Protein AF-A0A6I2Z2W2-F1 (afdb_monomer_lite)

Structure (mmCIF, N/CA/C/O backbone):
data_AF-A0A6I2Z2W2-F1
#
_entry.id   AF-A0A6I2Z2W2-F1
#
loop_
_atom_site.group_PDB
_atom_site.id
_atom_site.type_symbol
_atom_site.label_atom_id
_atom_site.label_alt_id
_atom_site.label_comp_id
_atom_site.label_asym_id
_atom_site.label_entity_id
_atom_site.label_seq_id
_atom_site.pdbx_PDB_ins_code
_atom_site.Cartn_x
_atom_site.Cartn_y
_atom_site.Cartn_z
_atom_site.occupancy
_atom_site.B_iso_or_equiv
_atom_site.auth_seq_id
_atom_site.auth_comp_id
_atom_site.auth_asym_id
_atom_site.auth_atom_id
_atom_site.pdbx_PDB_model_num
ATOM 1 N N . MET A 1 1 ? 29.909 9.570 -15.272 1.00 42.34 1 MET A N 1
ATOM 2 C CA . MET A 1 1 ? 29.167 8.296 -15.240 1.00 42.34 1 MET A CA 1
ATOM 3 C C . MET A 1 1 ? 27.749 8.706 -14.933 1.00 42.34 1 MET A C 1
ATOM 5 O O . MET A 1 1 ? 27.452 9.001 -13.784 1.00 42.34 1 MET A O 1
ATOM 9 N N . ASP A 1 2 ? 26.959 8.924 -15.979 1.00 43.78 2 ASP A N 1
ATOM 10 C CA . ASP A 1 2 ? 25.595 9.413 -15.819 1.00 43.78 2 ASP A CA 1
ATOM 11 C C . ASP A 1 2 ? 24.802 8.329 -15.099 1.00 43.78 2 ASP A C 1
ATOM 13 O O . ASP A 1 2 ? 24.739 7.184 -15.553 1.00 43.78 2 ASP A O 1
ATOM 17 N N . SER A 1 3 ? 24.278 8.663 -13.922 1.00 46.97 3 SER A N 1
ATOM 18 C CA . SER A 1 3 ? 23.341 7.811 -13.209 1.00 46.97 3 SER A CA 1
ATOM 19 C C . SER A 1 3 ? 22.139 7.618 -14.123 1.00 46.97 3 SER A C 1
ATOM 21 O O . SER A 1 3 ? 21.375 8.560 -14.336 1.00 46.97 3 SER A O 1
ATOM 23 N N . ILE A 1 4 ? 21.997 6.428 -14.704 1.00 54.09 4 ILE A N 1
ATOM 24 C CA . ILE A 1 4 ? 20.779 6.042 -15.412 1.00 54.09 4 ILE A CA 1
ATOM 25 C C . ILE A 1 4 ? 19.657 6.178 -14.383 1.00 54.09 4 ILE A C 1
ATOM 27 O O . ILE A 1 4 ? 19.582 5.386 -13.446 1.00 54.09 4 ILE A O 1
ATOM 31 N N . SER A 1 5 ? 18.834 7.222 -14.502 1.00 58.84 5 SER A N 1
ATOM 32 C CA . SER A 1 5 ? 17.664 7.379 -13.650 1.00 58.84 5 SER A CA 1
ATOM 33 C C . SER A 1 5 ? 16.696 6.273 -14.043 1.00 58.84 5 SER A C 1
ATOM 35 O O . SER A 1 5 ? 16.064 6.350 -15.099 1.00 58.84 5 SER A O 1
ATOM 37 N N . TYR A 1 6 ? 16.637 5.212 -13.244 1.00 65.00 6 TYR A N 1
ATOM 38 C CA . TYR A 1 6 ? 15.647 4.163 -13.427 1.00 65.00 6 TYR A CA 1
ATOM 39 C C . TYR A 1 6 ? 14.267 4.807 -13.273 1.00 65.00 6 TYR A C 1
ATOM 41 O O . TYR A 1 6 ? 13.907 5.278 -12.195 1.00 65.00 6 TYR A O 1
ATOM 49 N N . SER A 1 7 ? 13.527 4.922 -14.373 1.00 79.19 7 SER A N 1
ATOM 50 C CA . SER A 1 7 ? 12.143 5.368 -14.322 1.00 79.19 7 SER A CA 1
ATOM 51 C C . SER A 1 7 ? 11.269 4.175 -13.963 1.00 79.19 7 SER A C 1
ATOM 53 O O . SER A 1 7 ? 11.401 3.105 -14.553 1.00 79.19 7 SER A O 1
ATOM 55 N N . VAL A 1 8 ? 10.371 4.365 -12.995 1.00 83.75 8 VAL A N 1
ATOM 56 C CA . VAL A 1 8 ? 9.358 3.361 -12.650 1.00 83.75 8 VAL A CA 1
ATOM 57 C C . VAL A 1 8 ? 8.537 3.050 -13.900 1.00 83.75 8 VAL A C 1
ATOM 59 O O . VAL A 1 8 ? 7.934 3.951 -14.493 1.00 83.75 8 VAL A O 1
ATOM 62 N N . THR A 1 9 ? 8.528 1.787 -14.320 1.00 89.56 9 THR A N 1
ATOM 63 C CA . THR A 1 9 ? 7.809 1.350 -15.518 1.00 89.56 9 THR A CA 1
ATOM 64 C C . THR A 1 9 ? 6.423 0.802 -15.176 1.00 89.56 9 THR A C 1
ATOM 66 O O . THR A 1 9 ? 6.106 0.487 -14.028 1.00 89.56 9 THR A O 1
ATOM 69 N N . ALA A 1 10 ? 5.576 0.640 -16.196 1.00 89.88 10 ALA A N 1
ATOM 70 C CA . ALA A 1 10 ? 4.284 -0.027 -16.035 1.00 89.88 10 ALA A CA 1
ATOM 71 C C . ALA A 1 10 ? 4.424 -1.500 -15.597 1.00 89.88 10 ALA A C 1
ATOM 73 O O . ALA A 1 10 ? 3.536 -2.018 -14.921 1.00 89.88 10 ALA A O 1
ATOM 74 N N . GLU A 1 11 ? 5.528 -2.159 -15.961 1.00 91.44 11 GLU A N 1
ATOM 75 C CA . GLU A 1 11 ? 5.830 -3.532 -15.553 1.00 91.44 11 GLU A CA 1
ATOM 76 C C . GLU A 1 11 ? 6.152 -3.603 -14.057 1.00 91.44 11 GLU A C 1
ATOM 78 O O . GLU A 1 11 ? 5.557 -4.415 -13.350 1.00 91.44 11 GLU A O 1
ATOM 83 N N . ASP A 1 12 ? 7.000 -2.697 -13.556 1.00 90.12 12 ASP A N 1
ATOM 84 C CA . ASP A 1 12 ? 7.343 -2.637 -12.127 1.00 90.12 12 ASP A CA 1
ATOM 85 C C . ASP A 1 12 ? 6.091 -2.372 -11.272 1.00 90.12 12 ASP A C 1
ATOM 87 O O . ASP A 1 12 ? 5.868 -3.005 -10.242 1.00 90.12 12 ASP A O 1
ATOM 91 N N . ILE A 1 13 ? 5.215 -1.488 -11.753 1.00 90.25 13 ILE A N 1
ATOM 92 C CA . ILE A 1 13 ? 3.909 -1.185 -11.157 1.00 90.25 13 ILE A CA 1
ATOM 93 C C . ILE A 1 13 ? 2.990 -2.410 -11.113 1.00 90.25 13 ILE A C 1
ATOM 95 O O . ILE A 1 13 ? 2.300 -2.634 -10.113 1.00 90.25 13 ILE A O 1
ATOM 99 N N . LEU A 1 14 ? 2.898 -3.159 -12.216 1.00 92.19 14 LEU A N 1
ATOM 100 C CA . LEU A 1 14 ? 2.046 -4.344 -12.301 1.00 92.19 14 LEU A CA 1
ATOM 101 C C . LEU A 1 14 ? 2.549 -5.413 -11.335 1.00 92.19 14 LEU A C 1
ATOM 103 O O . LEU A 1 14 ? 1.755 -5.977 -10.584 1.00 92.19 14 LEU A O 1
ATOM 107 N N . TYR A 1 15 ? 3.862 -5.628 -11.322 1.00 93.19 15 TYR A N 1
ATOM 108 C CA . TYR A 1 15 ? 4.516 -6.559 -10.421 1.00 93.19 15 TYR A CA 1
ATOM 109 C C . TYR A 1 15 ? 4.252 -6.196 -8.954 1.00 93.19 15 TYR A C 1
ATOM 111 O O . TYR A 1 15 ? 3.70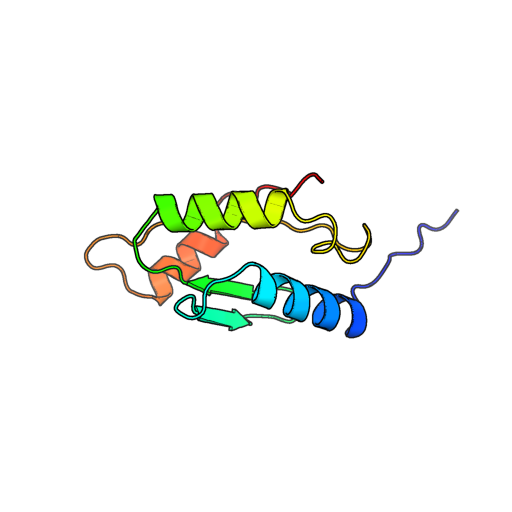9 -7.014 -8.212 1.00 93.19 15 TYR A O 1
ATOM 119 N N . PHE A 1 16 ? 4.494 -4.938 -8.566 1.00 93.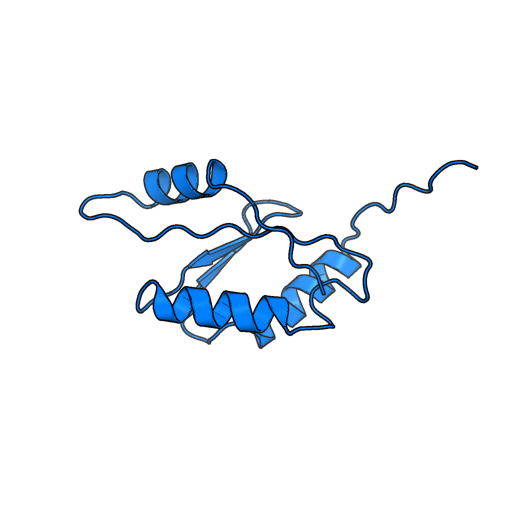31 16 PHE A N 1
ATOM 120 C CA . PHE A 1 16 ? 4.154 -4.426 -7.235 1.00 93.31 16 PHE A CA 1
ATOM 121 C C . PHE A 1 16 ? 2.676 -4.653 -6.889 1.00 93.31 16 PHE A C 1
ATOM 123 O O . PHE A 1 16 ? 2.356 -5.108 -5.795 1.00 93.31 16 PHE A O 1
ATOM 130 N N . SER A 1 17 ? 1.763 -4.376 -7.825 1.00 93.44 17 SER A N 1
ATOM 131 C CA . SER A 1 17 ? 0.319 -4.526 -7.599 1.00 93.44 17 SER A CA 1
ATOM 132 C C . SER A 1 17 ? -0.084 -5.986 -7.364 1.00 93.44 17 SER A C 1
ATOM 134 O O . SER A 1 17 ? -0.953 -6.264 -6.535 1.00 93.44 17 SER A O 1
ATOM 136 N N . CYS A 1 18 ? 0.540 -6.926 -8.080 1.00 94.31 18 CYS A N 1
ATOM 137 C CA . CYS A 1 18 ? 0.338 -8.358 -7.881 1.00 94.31 18 CYS A CA 1
ATOM 138 C C . CYS A 1 18 ? 0.849 -8.811 -6.509 1.00 94.31 18 CYS A C 1
ATOM 140 O O . CYS A 1 18 ? 0.108 -9.472 -5.783 1.00 94.31 18 CYS A O 1
ATOM 142 N N . GLU A 1 19 ? 2.059 -8.404 -6.126 1.00 94.75 19 GLU A N 1
ATOM 143 C CA . GLU A 1 19 ? 2.640 -8.745 -4.824 1.00 94.75 19 GLU A CA 1
ATOM 144 C C . GLU A 1 19 ? 1.850 -8.127 -3.662 1.00 94.75 19 GLU A C 1
ATOM 146 O O . GLU A 1 19 ? 1.506 -8.819 -2.703 1.00 94.75 19 GLU A O 1
ATOM 151 N N . LEU A 1 20 ? 1.455 -6.853 -3.764 1.00 95.56 20 LEU A N 1
ATOM 152 C CA . LEU A 1 20 ? 0.627 -6.185 -2.757 1.00 95.56 20 LEU A CA 1
ATOM 153 C C . LEU A 1 20 ? -0.701 -6.924 -2.539 1.00 95.56 20 LEU A C 1
ATOM 155 O O . LEU A 1 20 ? -1.140 -7.097 -1.400 1.00 95.56 20 LEU A O 1
ATOM 159 N N . ARG A 1 21 ? -1.327 -7.413 -3.616 1.00 95.12 21 ARG A N 1
ATOM 160 C CA . ARG A 1 21 ? -2.556 -8.213 -3.534 1.00 95.12 21 ARG A CA 1
ATOM 161 C C . ARG A 1 21 ? -2.352 -9.535 -2.787 1.00 95.12 21 ARG A C 1
ATOM 163 O O . ARG A 1 21 ? -3.272 -9.981 -2.114 1.00 95.12 21 ARG A O 1
ATOM 170 N N . LEU A 1 22 ? -1.187 -10.172 -2.899 1.00 95.06 22 LEU A N 1
ATOM 171 C CA . LEU A 1 22 ? -0.888 -11.419 -2.179 1.00 95.06 22 LEU A CA 1
ATOM 172 C C . LEU A 1 22 ? -0.617 -11.188 -0.684 1.00 95.06 22 LEU A C 1
ATOM 174 O O . LEU A 1 22 ? -0.842 -12.082 0.130 1.00 95.06 22 LEU A O 1
ATOM 178 N N . LEU A 1 23 ? -0.140 -9.996 -0.317 1.00 94.94 23 LEU A N 1
ATOM 179 C CA . LEU A 1 23 ? 0.203 -9.632 1.064 1.00 94.94 23 LEU A CA 1
ATOM 180 C C . LEU A 1 23 ? -0.978 -9.031 1.848 1.00 94.94 23 LEU A C 1
ATOM 182 O O . LEU A 1 23 ? -0.932 -8.946 3.084 1.00 94.94 23 LEU A O 1
ATOM 186 N N . THR A 1 24 ? -2.031 -8.622 1.148 1.00 95.25 24 THR A N 1
ATOM 187 C CA . THR A 1 24 ? -3.275 -8.074 1.705 1.00 95.25 24 THR A CA 1
ATOM 188 C C . THR A 1 24 ? -4.338 -9.159 1.859 1.00 95.25 24 THR A C 1
ATOM 190 O O . THR A 1 24 ? -4.283 -10.219 1.235 1.00 95.25 24 THR A O 1
ATOM 193 N N . ARG A 1 25 ? -5.293 -8.931 2.761 1.00 94.25 25 ARG A N 1
ATOM 194 C CA . ARG A 1 25 ? -6.429 -9.829 2.978 1.00 94.25 25 ARG A CA 1
ATOM 195 C C . ARG A 1 25 ? -7.568 -9.497 2.021 1.00 94.25 25 ARG A C 1
ATOM 197 O O . ARG A 1 25 ? -7.580 -8.451 1.385 1.00 94.25 25 ARG A O 1
ATOM 204 N N . THR A 1 26 ? -8.547 -10.393 1.923 1.00 91.38 26 THR A N 1
ATOM 205 C CA . THR A 1 26 ? -9.678 -10.212 0.993 1.00 91.38 26 THR A CA 1
ATOM 206 C C . THR A 1 26 ? -10.585 -9.049 1.407 1.00 91.38 26 THR A C 1
ATOM 208 O O . THR A 1 26 ? -11.207 -8.423 0.554 1.00 91.38 26 THR A O 1
ATOM 211 N N . GLU A 1 27 ? -10.655 -8.757 2.704 1.00 92.31 27 GLU A N 1
ATOM 212 C CA . GLU A 1 27 ? -11.399 -7.639 3.281 1.00 92.31 27 GLU A CA 1
ATOM 213 C C . GLU A 1 27 ? -10.661 -6.292 3.219 1.00 92.31 27 GLU A C 1
ATOM 215 O O . GLU A 1 27 ? -11.296 -5.252 3.398 1.00 92.31 27 GLU A O 1
ATOM 220 N N . ASP A 1 28 ? -9.350 -6.297 2.953 1.00 94.44 28 ASP A N 1
ATOM 221 C CA . ASP A 1 28 ? -8.570 -5.068 2.809 1.00 94.44 28 ASP A CA 1
ATOM 222 C C . ASP A 1 28 ? -8.940 -4.383 1.485 1.00 94.44 28 ASP A C 1
ATOM 224 O O . ASP A 1 28 ? -9.008 -5.013 0.426 1.00 94.44 28 ASP A O 1
ATOM 228 N N . CYS A 1 29 ? -9.158 -3.068 1.517 1.00 94.44 29 CYS A N 1
ATOM 229 C CA . CYS A 1 29 ? -9.498 -2.308 0.315 1.00 94.44 29 CYS A CA 1
ATOM 230 C C . CYS A 1 29 ? -8.266 -1.582 -0.224 1.00 94.44 29 CYS A C 1
ATOM 232 O O . CYS A 1 29 ? -7.754 -0.656 0.405 1.00 94.44 29 CYS A O 1
ATOM 234 N N . ILE A 1 30 ? -7.804 -1.986 -1.409 1.00 95.56 30 ILE A N 1
ATOM 235 C CA . ILE A 1 30 ? -6.693 -1.337 -2.110 1.00 95.56 30 ILE A CA 1
ATOM 236 C C . ILE A 1 30 ? -7.256 -0.280 -3.064 1.00 95.56 30 ILE A C 1
ATOM 238 O O . ILE A 1 30 ? -7.983 -0.598 -4.006 1.00 95.56 30 ILE A O 1
ATOM 242 N N . GLY A 1 31 ? -6.887 0.978 -2.844 1.00 93.94 31 GLY A N 1
ATOM 243 C CA . GLY A 1 31 ? -7.211 2.105 -3.711 1.00 93.94 31 GLY A CA 1
ATOM 244 C C . GLY A 1 31 ? -5.959 2.646 -4.387 1.00 93.94 31 GLY A C 1
ATOM 245 O O . GLY A 1 31 ? -4.977 2.960 -3.724 1.00 93.94 31 GLY A O 1
ATOM 246 N N . ARG A 1 32 ? -5.981 2.795 -5.711 1.00 91.94 32 ARG A N 1
ATOM 247 C CA . ARG A 1 32 ? -4.885 3.439 -6.441 1.00 91.94 32 ARG A CA 1
ATOM 248 C C . ARG A 1 32 ? -5.176 4.929 -6.594 1.00 91.94 32 ARG A C 1
ATOM 250 O O . ARG A 1 32 ? -6.165 5.284 -7.229 1.00 91.94 32 ARG A O 1
ATOM 257 N N . LEU A 1 33 ? -4.342 5.773 -5.989 1.00 89.00 33 LEU A N 1
ATOM 258 C CA . LEU A 1 33 ? -4.537 7.229 -5.949 1.00 89.00 33 LEU A CA 1
ATOM 259 C C . LEU A 1 33 ? -3.754 7.942 -7.054 1.00 89.00 33 LEU A C 1
ATOM 261 O O . LEU A 1 33 ? -4.232 8.924 -7.616 1.00 89.00 33 LEU A O 1
ATOM 265 N N . GLY A 1 34 ? -2.595 7.394 -7.416 1.00 88.12 34 GLY A N 1
ATOM 266 C CA . GLY A 1 34 ? -1.729 7.911 -8.466 1.00 88.12 34 GLY A CA 1
ATOM 267 C C . GLY A 1 34 ? -0.998 6.793 -9.204 1.00 88.12 34 GLY A C 1
ATOM 268 O O . GLY A 1 34 ? -1.204 5.599 -8.967 1.00 88.12 34 GLY A O 1
ATOM 269 N N . ILE A 1 35 ? -0.114 7.176 -10.128 1.00 85.81 35 ILE A N 1
ATOM 270 C CA . ILE A 1 35 ? 0.687 6.200 -10.883 1.00 85.81 35 ILE A CA 1
ATOM 271 C C . ILE A 1 35 ? 1.591 5.409 -9.925 1.00 85.81 35 ILE A C 1
ATOM 273 O O . ILE A 1 35 ? 1.619 4.185 -10.018 1.00 85.81 35 ILE A O 1
ATOM 277 N N . ASN A 1 36 ? 2.227 6.080 -8.963 1.00 88.94 36 ASN A N 1
ATOM 278 C CA . ASN A 1 36 ? 3.162 5.471 -8.007 1.00 88.94 36 ASN A CA 1
ATOM 279 C C . ASN A 1 36 ? 2.628 5.475 -6.565 1.00 88.94 36 ASN A C 1
ATOM 281 O O . ASN A 1 36 ? 3.390 5.297 -5.622 1.00 88.94 36 ASN A O 1
ATOM 285 N N . GLU A 1 37 ? 1.327 5.713 -6.394 1.00 91.88 37 GLU A N 1
ATOM 286 C CA . GLU A 1 37 ? 0.711 5.926 -5.087 1.00 91.88 37 GLU A CA 1
ATOM 287 C C . GLU A 1 37 ? -0.532 5.055 -4.946 1.00 91.88 37 GLU A C 1
ATOM 289 O O . GLU A 1 37 ? -1.449 5.073 -5.779 1.00 91.88 37 GLU A O 1
ATOM 294 N N . CYS A 1 38 ? -0.581 4.305 -3.854 1.00 94.69 38 CYS A N 1
ATOM 295 C CA . CYS A 1 38 ? -1.740 3.526 -3.467 1.00 94.69 38 CYS A CA 1
ATOM 296 C C . CYS A 1 38 ? -1.999 3.664 -1.972 1.00 94.69 38 CYS A C 1
ATOM 298 O O . CYS A 1 38 ? -1.091 3.887 -1.176 1.00 94.69 38 CYS A O 1
ATOM 300 N N . VAL A 1 39 ? -3.253 3.463 -1.607 1.00 95.75 39 VAL A N 1
ATOM 301 C CA . VAL A 1 39 ? -3.740 3.383 -0.241 1.00 95.75 39 VAL A CA 1
ATOM 302 C C . VAL A 1 39 ? -4.277 1.984 -0.005 1.00 95.75 39 VAL A C 1
ATOM 304 O O . VAL A 1 39 ? -4.891 1.387 -0.891 1.00 95.75 39 VAL A O 1
ATOM 307 N N . VAL A 1 40 ? -4.082 1.480 1.208 1.00 96.12 40 VAL A N 1
ATOM 308 C CA . VAL A 1 40 ? -4.757 0.273 1.678 1.00 96.12 40 VAL A CA 1
ATOM 309 C C . VAL A 1 40 ? -5.570 0.642 2.911 1.00 96.12 40 VAL A C 1
ATOM 311 O O . VAL A 1 40 ? -5.020 1.099 3.911 1.00 96.12 40 VAL A O 1
ATOM 314 N N . LEU A 1 41 ? -6.888 0.484 2.827 1.00 95.50 41 LEU A N 1
ATOM 315 C CA . LEU A 1 41 ? -7.794 0.657 3.956 1.00 95.50 41 LEU A CA 1
ATOM 316 C C . LEU A 1 41 ? -7.926 -0.685 4.668 1.00 95.50 41 LEU A C 1
ATOM 318 O O . LEU A 1 41 ? -8.384 -1.664 4.077 1.00 95.50 41 LEU A O 1
ATOM 322 N N . ILE A 1 42 ? -7.521 -0.703 5.934 1.00 94.62 42 ILE A N 1
ATOM 323 C CA . ILE A 1 42 ? -7.505 -1.897 6.774 1.00 94.62 42 ILE A CA 1
ATOM 324 C C . ILE A 1 42 ? -8.653 -1.819 7.766 1.00 94.62 42 ILE A C 1
ATOM 326 O O . ILE A 1 42 ? -8.788 -0.835 8.499 1.00 94.62 42 ILE A O 1
ATOM 330 N N . ASN A 1 43 ? -9.473 -2.866 7.787 1.00 85.94 43 ASN A N 1
ATOM 331 C CA . ASN A 1 43 ? -10.471 -3.047 8.830 1.00 85.94 43 ASN A CA 1
ATOM 332 C C . ASN A 1 43 ? -9.810 -3.655 10.084 1.00 85.94 43 ASN A C 1
ATOM 334 O O . ASN A 1 43 ? -8.732 -4.238 10.013 1.00 85.94 43 ASN A O 1
ATOM 338 N N . ASP A 1 44 ? -10.445 -3.524 11.247 1.00 86.81 44 ASP A N 1
ATOM 339 C CA . ASP A 1 44 ? -9.968 -4.075 12.534 1.00 86.81 44 ASP A CA 1
ATOM 340 C C . ASP A 1 44 ? -8.809 -3.315 13.215 1.00 86.81 44 ASP A C 1
ATOM 342 O O . ASP A 1 44 ? -8.185 -3.817 14.154 1.00 86.81 44 ASP A O 1
ATOM 346 N N . GLY A 1 45 ? -8.554 -2.072 12.801 1.00 86.62 45 GLY A N 1
ATOM 347 C CA . GLY A 1 45 ? -7.722 -1.125 13.547 1.00 86.62 45 GLY A CA 1
ATOM 348 C C . GLY A 1 45 ? -6.207 -1.329 13.430 1.00 86.62 45 GLY A C 1
ATOM 349 O O . GLY A 1 45 ? -5.695 -1.995 12.530 1.00 86.62 45 GLY A O 1
ATOM 350 N N . GLU A 1 46 ? -5.476 -0.694 14.348 1.00 91.31 46 GLU A N 1
ATOM 351 C CA . GLU A 1 46 ? -4.026 -0.462 14.250 1.00 91.31 46 GLU A CA 1
ATOM 352 C C . GLU A 1 46 ? -3.194 -1.748 14.187 1.00 91.31 46 GLU A C 1
ATOM 354 O O . GLU A 1 46 ? -2.357 -1.895 13.302 1.00 91.31 46 GLU A O 1
ATOM 359 N N . LEU A 1 47 ? -3.489 -2.737 15.037 1.00 92.38 47 LEU A N 1
ATOM 360 C CA . LEU A 1 47 ? -2.749 -4.006 15.071 1.00 92.38 47 LEU A CA 1
ATOM 361 C C . LEU A 1 47 ? -2.823 -4.779 13.744 1.00 92.38 47 LEU A C 1
ATOM 363 O O . LEU A 1 47 ? -1.886 -5.492 13.377 1.00 92.38 47 LEU A O 1
ATOM 367 N N . SER A 1 48 ? -3.945 -4.692 13.024 1.00 92.12 48 SER A N 1
ATOM 368 C CA . SER A 1 48 ? -4.082 -5.325 11.707 1.00 92.12 48 SER A CA 1
ATOM 369 C C . SER A 1 48 ? -3.244 -4.603 10.656 1.00 92.12 48 SER A C 1
ATOM 371 O O . SER A 1 48 ? -2.597 -5.265 9.837 1.00 92.12 48 SER A O 1
ATOM 373 N N . ALA A 1 49 ? -3.193 -3.271 10.721 1.00 92.69 49 ALA A N 1
ATOM 374 C CA . ALA A 1 49 ? -2.370 -2.456 9.839 1.00 92.69 49 ALA A CA 1
ATOM 375 C C . ALA A 1 49 ? -0.867 -2.669 10.102 1.00 92.69 49 ALA A C 1
ATOM 377 O O . ALA A 1 49 ? -0.115 -2.914 9.160 1.00 92.69 49 ALA A O 1
ATOM 378 N N . GLU A 1 50 ? -0.434 -2.732 11.363 1.00 92.81 50 GLU A N 1
ATOM 379 C CA . GLU A 1 50 ? 0.947 -3.077 11.735 1.00 92.81 50 GLU A CA 1
ATOM 380 C C . GLU A 1 50 ? 1.358 -4.461 11.218 1.00 92.81 50 GLU A C 1
ATOM 382 O O . GLU A 1 50 ? 2.444 -4.638 10.662 1.00 92.81 50 GLU A O 1
ATOM 387 N N . LYS A 1 51 ? 0.468 -5.457 11.330 1.00 93.56 51 LYS A N 1
ATOM 388 C CA . LYS A 1 51 ? 0.709 -6.792 10.764 1.00 93.56 51 LYS A CA 1
ATOM 389 C C . LYS A 1 51 ? 0.862 -6.753 9.250 1.00 93.56 51 LYS A C 1
ATOM 391 O O . LYS A 1 51 ? 1.620 -7.559 8.718 1.00 93.56 51 LYS A O 1
ATOM 396 N N . LEU A 1 52 ? 0.117 -5.902 8.541 1.00 94.06 52 LEU A N 1
ATOM 397 C CA . LEU A 1 52 ? 0.324 -5.720 7.105 1.00 94.06 52 LEU A CA 1
ATOM 398 C C . LEU A 1 52 ? 1.694 -5.097 6.844 1.00 94.06 52 LEU A C 1
ATOM 400 O O . LEU A 1 52 ? 2.449 -5.668 6.067 1.00 94.06 52 LEU A O 1
ATOM 404 N N . ILE A 1 53 ? 2.053 -4.014 7.533 1.00 92.69 53 ILE A N 1
ATOM 405 C CA . ILE A 1 53 ? 3.366 -3.366 7.387 1.00 92.69 53 ILE A CA 1
ATOM 406 C C . ILE A 1 53 ? 4.499 -4.377 7.593 1.00 92.69 53 ILE A C 1
ATOM 408 O O . ILE A 1 53 ? 5.399 -4.457 6.764 1.00 92.69 53 ILE A O 1
ATOM 412 N N . SER A 1 54 ? 4.410 -5.226 8.619 1.00 92.38 54 SER A N 1
ATOM 413 C CA . SER A 1 54 ? 5.389 -6.291 8.862 1.00 92.38 54 SER A CA 1
ATOM 414 C C . SER A 1 54 ? 5.471 -7.313 7.713 1.00 92.38 54 SER A C 1
ATOM 416 O O . SER A 1 54 ? 6.562 -7.766 7.361 1.00 92.38 54 SER A O 1
ATOM 418 N N . ARG A 1 55 ? 4.347 -7.651 7.062 1.00 93.50 55 ARG A N 1
ATOM 419 C CA . ARG A 1 55 ? 4.348 -8.502 5.855 1.00 93.50 55 ARG A CA 1
ATOM 420 C C . ARG A 1 55 ? 4.979 -7.796 4.654 1.00 93.50 55 ARG A C 1
ATOM 422 O O . ARG A 1 55 ? 5.725 -8.425 3.914 1.00 93.50 55 ARG A O 1
ATOM 429 N N . LEU A 1 56 ? 4.716 -6.502 4.477 1.00 92.56 56 LEU A N 1
ATOM 430 C CA . LEU A 1 56 ? 5.314 -5.706 3.402 1.00 92.56 56 LEU A CA 1
ATOM 431 C C . LEU A 1 56 ? 6.839 -5.585 3.588 1.00 92.56 56 LEU A C 1
ATOM 433 O O . LEU A 1 56 ? 7.587 -5.799 2.640 1.00 92.56 56 LEU A O 1
ATOM 437 N N . GLN A 1 57 ? 7.299 -5.347 4.821 1.00 89.56 57 GLN A N 1
ATOM 438 C CA . GLN A 1 57 ? 8.722 -5.307 5.200 1.00 89.56 57 GLN A CA 1
ATOM 439 C C . GLN A 1 57 ? 9.431 -6.660 5.068 1.00 89.56 57 GLN A C 1
ATOM 441 O O . GLN A 1 57 ? 10.627 -6.719 4.845 1.00 89.56 57 GLN A O 1
ATOM 446 N N . SER A 1 58 ? 8.731 -7.779 5.223 1.00 89.44 58 SER A N 1
ATOM 447 C CA . SER A 1 58 ? 9.364 -9.101 5.087 1.00 89.44 58 SER A CA 1
ATOM 448 C C . SER A 1 58 ? 9.339 -9.649 3.656 1.00 89.44 58 SER A C 1
ATOM 450 O O . SER A 1 58 ? 9.945 -10.688 3.393 1.00 89.44 58 SER A O 1
ATOM 452 N N . SER A 1 59 ? 8.671 -8.970 2.716 1.00 89.50 59 SER A N 1
ATOM 453 C CA . SER A 1 59 ? 8.573 -9.418 1.325 1.00 89.50 59 SER A CA 1
ATOM 454 C C . SER A 1 59 ? 9.772 -8.972 0.486 1.00 89.50 59 SER A C 1
ATOM 456 O O . SER A 1 59 ? 9.895 -7.809 0.110 1.00 89.50 59 SER A O 1
ATOM 458 N N . SER A 1 60 ? 10.623 -9.920 0.092 1.00 84.94 60 SER A N 1
ATOM 459 C CA . SER A 1 60 ? 11.736 -9.677 -0.840 1.00 84.94 60 SER A CA 1
ATOM 460 C C . SER A 1 60 ? 11.297 -9.407 -2.283 1.00 84.94 60 SER A C 1
ATOM 462 O O . SER A 1 60 ? 12.122 -9.031 -3.114 1.00 84.94 60 SER A O 1
ATOM 464 N N . LEU A 1 61 ? 10.018 -9.623 -2.594 1.00 88.44 61 LEU A N 1
ATOM 465 C CA . LEU A 1 61 ? 9.467 -9.442 -3.932 1.00 88.44 61 LEU A CA 1
ATOM 466 C C . LEU A 1 61 ? 8.830 -8.066 -4.087 1.00 88.44 61 LEU A C 1
ATOM 468 O O . LEU A 1 61 ? 8.919 -7.479 -5.151 1.00 88.44 61 LEU A O 1
ATOM 472 N N . LEU A 1 62 ? 8.261 -7.480 -3.034 1.00 87.50 62 LEU A N 1
ATOM 473 C CA . LEU A 1 62 ? 7.460 -6.259 -3.167 1.00 87.50 62 LEU A CA 1
ATOM 474 C C . LEU A 1 62 ? 8.192 -5.106 -3.887 1.00 87.50 62 LEU A C 1
ATOM 476 O O . LEU A 1 62 ? 7.576 -4.374 -4.655 1.00 87.50 62 LEU A O 1
ATOM 480 N N . ASN A 1 63 ? 9.509 -4.986 -3.703 1.00 84.38 63 ASN A N 1
ATOM 481 C CA . ASN A 1 63 ? 10.353 -3.962 -4.328 1.00 84.38 63 ASN A CA 1
ATOM 482 C C . ASN A 1 63 ? 10.769 -4.258 -5.789 1.00 84.38 63 ASN A C 1
ATOM 484 O O . ASN A 1 63 ? 11.720 -3.654 -6.289 1.00 84.38 63 ASN A O 1
ATOM 488 N N . ALA A 1 64 ? 10.102 -5.197 -6.469 1.00 81.94 64 ALA A N 1
ATOM 489 C CA . ALA A 1 64 ? 10.412 -5.622 -7.836 1.00 81.94 64 ALA A CA 1
ATOM 490 C C 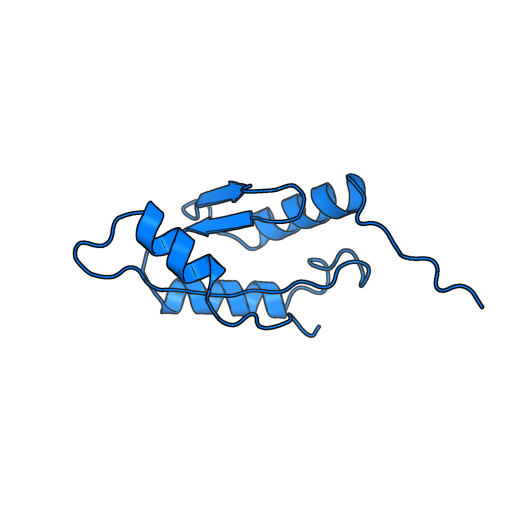. ALA A 1 64 ? 11.891 -6.014 -8.026 1.00 81.94 64 ALA A C 1
ATOM 492 O O . ALA A 1 64 ? 12.546 -5.586 -8.977 1.00 81.94 64 ALA A O 1
ATOM 493 N N . HIS A 1 65 ? 12.420 -6.829 -7.106 1.00 81.50 65 HIS A N 1
ATOM 494 C CA . HIS A 1 65 ? 13.826 -7.254 -7.063 1.00 81.50 65 HIS A CA 1
ATOM 495 C C . HIS A 1 65 ? 14.817 -6.089 -6.885 1.00 81.50 65 HIS A C 1
ATOM 497 O O . HIS A 1 65 ? 15.842 -6.015 -7.563 1.00 81.50 65 HIS A O 1
ATOM 503 N N . GLY A 1 66 ? 14.504 -5.176 -5.962 1.00 80.69 66 GLY A N 1
ATOM 504 C CA . GLY A 1 66 ? 15.343 -4.024 -5.613 1.00 80.69 66 GLY A CA 1
ATOM 505 C C . GLY A 1 66 ? 15.285 -2.869 -6.614 1.00 80.69 66 GLY A C 1
ATOM 506 O O . GLY A 1 66 ? 16.133 -1.984 -6.570 1.00 80.69 66 GLY A O 1
ATOM 507 N N . LYS A 1 67 ? 14.312 -2.875 -7.531 1.00 83.56 67 LYS A N 1
ATOM 508 C CA . LYS A 1 67 ? 14.109 -1.791 -8.502 1.00 83.56 67 LYS A CA 1
ATOM 509 C C . LYS A 1 67 ? 13.289 -0.628 -7.948 1.00 83.56 67 LYS A C 1
ATOM 511 O O . LYS A 1 67 ? 13.358 0.465 -8.501 1.00 83.56 67 LYS A O 1
ATOM 516 N N . LEU A 1 68 ? 12.484 -0.871 -6.913 1.00 86.38 68 LEU A N 1
ATOM 517 C CA . LEU A 1 68 ? 11.580 0.116 -6.331 1.00 86.38 68 LEU A CA 1
ATOM 518 C C . LEU A 1 68 ? 11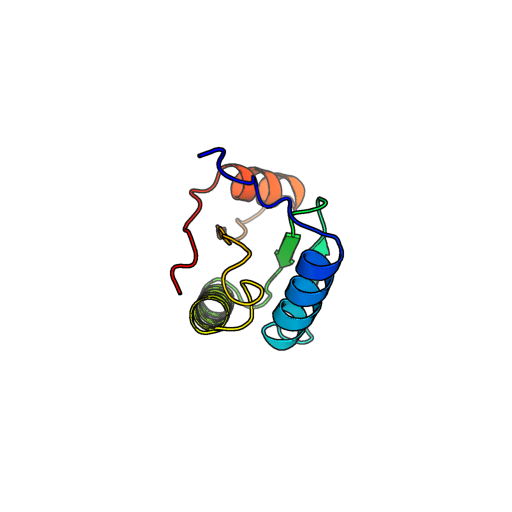.957 0.426 -4.884 1.00 86.38 68 LEU A C 1
ATOM 520 O O . LEU A 1 68 ? 11.952 -0.463 -4.036 1.00 86.38 68 LEU A O 1
ATOM 524 N N . ASP A 1 69 ? 12.165 1.705 -4.591 1.00 88.06 69 ASP A N 1
ATOM 525 C CA . ASP A 1 69 ? 12.183 2.202 -3.218 1.00 88.06 69 ASP A CA 1
ATOM 526 C C . ASP A 1 69 ? 10.747 2.463 -2.767 1.00 88.06 69 ASP A C 1
ATOM 528 O O . ASP A 1 69 ? 10.040 3.301 -3.332 1.00 88.06 69 ASP A O 1
ATOM 532 N N . ILE A 1 70 ? 10.297 1.726 -1.753 1.00 89.94 70 ILE A N 1
ATOM 533 C CA . ILE A 1 70 ? 8.921 1.813 -1.263 1.00 89.94 70 ILE A CA 1
ATOM 534 C C . ILE A 1 70 ? 8.911 2.548 0.069 1.00 89.94 70 ILE A C 1
ATOM 536 O O . ILE A 1 70 ? 9.578 2.154 1.025 1.00 89.94 70 ILE A O 1
ATOM 540 N N . CYS A 1 71 ? 8.094 3.590 0.142 1.00 92.31 71 CYS A N 1
ATOM 541 C CA . CYS A 1 71 ? 7.843 4.347 1.358 1.00 92.31 71 CYS A CA 1
ATOM 542 C C . CYS A 1 71 ? 6.406 4.122 1.822 1.00 92.31 71 CYS A C 1
ATOM 544 O O . CYS A 1 71 ? 5.485 4.089 1.008 1.00 92.31 71 CYS A O 1
ATOM 546 N N . ILE A 1 72 ? 6.216 3.980 3.132 1.00 93.56 72 ILE A N 1
ATOM 547 C CA . ILE A 1 72 ? 4.910 3.743 3.749 1.00 93.56 72 ILE A CA 1
ATOM 548 C C . ILE A 1 72 ? 4.713 4.695 4.924 1.00 93.56 72 ILE A C 1
ATOM 550 O O . ILE A 1 72 ? 5.624 4.931 5.716 1.00 93.56 72 ILE A O 1
ATOM 554 N N . SER A 1 73 ? 3.494 5.202 5.058 1.00 94.56 73 SER A N 1
ATOM 555 C CA . SER A 1 73 ? 2.985 5.832 6.272 1.00 94.56 73 SER A CA 1
ATOM 556 C C . SER A 1 73 ? 1.675 5.160 6.686 1.00 94.56 73 SER A C 1
ATOM 558 O O . SER A 1 73 ? 1.041 4.444 5.907 1.00 94.56 73 SER A O 1
ATOM 560 N N . MET A 1 74 ? 1.280 5.351 7.943 1.00 94.44 74 MET A N 1
ATOM 561 C CA . MET A 1 74 ? 0.048 4.796 8.492 1.00 94.44 74 MET A CA 1
ATOM 562 C C . MET A 1 74 ? -0.616 5.822 9.399 1.00 94.44 74 MET A C 1
ATOM 564 O O . MET A 1 74 ? 0.043 6.490 10.195 1.00 94.44 74 MET A O 1
ATOM 568 N N . VAL A 1 75 ? -1.940 5.911 9.305 1.00 94.94 75 VAL A N 1
ATOM 569 C CA . VAL A 1 75 ? -2.770 6.683 10.226 1.00 94.94 75 VAL A CA 1
ATOM 570 C C . VAL A 1 75 ? -4.002 5.875 10.612 1.00 94.94 75 VAL A C 1
ATOM 572 O O . VAL A 1 75 ? -4.590 5.183 9.787 1.00 94.94 75 VAL A O 1
ATOM 575 N N . THR A 1 76 ? -4.420 5.989 11.869 1.00 94.00 76 THR A N 1
ATOM 576 C CA . THR A 1 76 ? -5.686 5.434 12.358 1.00 94.00 76 THR A CA 1
ATOM 577 C C . THR A 1 76 ? -6.794 6.477 12.257 1.00 94.00 76 THR A C 1
ATOM 579 O O . THR A 1 76 ? -6.553 7.668 12.484 1.00 94.00 76 THR A O 1
ATOM 582 N N . SER A 1 77 ? -8.006 6.049 11.898 1.00 92.81 77 SER A N 1
ATOM 583 C CA . SER A 1 77 ? -9.174 6.932 11.830 1.00 92.81 77 SER A CA 1
ATOM 584 C C . SER A 1 77 ? -9.545 7.473 13.207 1.00 92.81 77 SER A C 1
ATOM 586 O O . SER A 1 77 ? -9.519 6.738 14.196 1.00 92.81 77 SER A O 1
ATOM 588 N N . ARG A 1 78 ? -9.955 8.737 13.267 1.00 94.12 78 ARG A N 1
ATOM 589 C CA . ARG A 1 78 ? -10.453 9.383 14.486 1.00 94.12 78 ARG A CA 1
ATOM 590 C C . ARG A 1 78 ? -11.979 9.428 14.499 1.00 94.12 78 ARG A C 1
ATOM 592 O O . ARG A 1 78 ? -12.635 9.357 13.462 1.00 94.12 78 ARG A O 1
ATOM 599 N N . GLN A 1 79 ? -12.561 9.567 15.690 1.00 94.12 79 GLN A N 1
ATOM 600 C CA . GLN A 1 79 ? -14.005 9.755 15.820 1.00 94.12 79 GLN A CA 1
ATOM 601 C C . GLN A 1 79 ? -14.441 11.031 15.079 1.00 94.12 79 GLN A C 1
ATOM 603 O O . GLN A 1 79 ? -13.830 12.083 15.257 1.00 94.12 79 GLN A O 1
ATOM 608 N N . ASN A 1 80 ? -15.511 10.930 14.285 1.00 94.44 80 ASN A N 1
ATOM 609 C CA . ASN A 1 80 ? -16.058 12.006 13.443 1.00 94.44 80 ASN A CA 1
ATOM 610 C C . ASN A 1 80 ? -15.115 12.520 12.336 1.00 94.44 80 ASN A C 1
ATOM 612 O O . ASN A 1 80 ? -15.356 13.596 11.797 1.00 94.44 80 ASN A O 1
ATOM 616 N N . GLU A 1 81 ? -14.068 11.772 11.983 1.00 95.88 81 GLU A N 1
ATOM 617 C CA . GLU A 1 81 ? -13.195 12.104 10.856 1.00 95.88 81 GLU A CA 1
ATOM 618 C C . GLU A 1 81 ? -13.805 11.613 9.538 1.00 95.88 81 GLU A C 1
ATOM 620 O O . GLU A 1 81 ? -14.235 10.463 9.415 1.00 95.88 81 GLU A O 1
ATOM 625 N N . THR A 1 82 ? -13.841 12.482 8.533 1.00 95.94 82 THR A N 1
ATOM 626 C CA . THR A 1 82 ? -14.234 12.101 7.174 1.00 95.94 82 THR A CA 1
ATOM 627 C C . THR A 1 82 ? -13.106 11.347 6.471 1.00 95.94 82 THR A C 1
ATOM 629 O O . THR A 1 82 ? -11.924 11.541 6.755 1.00 95.94 82 THR A O 1
ATOM 632 N N . GLY A 1 83 ? -13.447 10.534 5.467 1.00 91.94 83 GLY A N 1
ATOM 633 C CA . GLY A 1 83 ? -12.434 9.840 4.663 1.00 91.94 83 GLY A CA 1
ATOM 634 C C . GLY A 1 83 ? -11.430 10.794 4.001 1.00 91.94 83 GLY A C 1
ATOM 635 O O . GLY A 1 83 ? -10.247 10.482 3.917 1.00 91.94 83 GLY A O 1
ATOM 636 N N . LEU A 1 84 ? -11.870 11.990 3.596 1.00 94.69 84 LEU A N 1
ATOM 637 C CA . LEU A 1 84 ? -10.983 12.995 3.008 1.00 94.69 84 LEU A CA 1
ATOM 638 C C . LEU A 1 84 ? -9.996 13.576 4.031 1.00 94.69 84 LEU A C 1
ATOM 640 O O . LEU A 1 84 ? -8.840 13.812 3.693 1.00 94.69 84 LEU A O 1
ATOM 644 N N . GLU A 1 85 ? -10.431 13.825 5.267 1.00 96.81 85 GLU A N 1
ATOM 645 C CA . GLU A 1 85 ? -9.544 14.293 6.342 1.00 96.81 85 GLU A CA 1
ATOM 646 C C . GLU A 1 85 ? -8.515 13.227 6.722 1.00 96.81 85 GLU A C 1
ATOM 648 O O . GLU A 1 85 ? -7.337 13.551 6.877 1.00 96.81 85 GLU A O 1
ATOM 653 N N . LEU A 1 86 ? -8.936 11.959 6.777 1.00 95.38 86 LEU A N 1
ATOM 654 C CA . LEU A 1 86 ? -8.046 10.825 7.011 1.00 95.38 86 LEU A CA 1
ATOM 655 C C . LEU A 1 86 ? -6.965 10.720 5.926 1.00 95.38 86 LEU A C 1
ATOM 657 O O . LEU A 1 86 ? -5.783 10.640 6.255 1.00 95.38 86 LEU A O 1
ATOM 661 N N . LEU A 1 87 ? -7.356 10.768 4.646 1.00 94.25 87 LEU A N 1
ATOM 662 C CA . LEU A 1 87 ? -6.422 10.709 3.516 1.00 94.25 87 LEU A CA 1
ATOM 663 C C . LEU A 1 87 ? -5.452 11.895 3.512 1.00 94.25 87 LEU A C 1
ATOM 665 O O . LEU A 1 87 ? -4.251 11.695 3.386 1.00 94.25 87 LEU A O 1
ATOM 669 N N . LYS A 1 88 ? -5.934 13.120 3.760 1.00 95.62 88 LYS A N 1
ATOM 670 C CA . LYS A 1 88 ? -5.052 14.292 3.902 1.00 95.62 88 LYS A CA 1
ATOM 671 C C . LYS A 1 88 ? -4.026 14.094 5.013 1.00 95.62 88 LYS A C 1
ATOM 673 O O . LYS A 1 88 ? -2.870 14.466 4.867 1.00 95.62 88 LYS A O 1
ATOM 678 N N . ARG A 1 89 ? -4.437 13.527 6.147 1.00 96.75 89 ARG A N 1
ATOM 679 C CA . ARG A 1 89 ? -3.534 13.290 7.275 1.00 96.75 89 ARG A CA 1
ATOM 680 C C . ARG A 1 89 ? -2.515 12.193 6.979 1.00 96.75 89 ARG A C 1
ATOM 682 O O . ARG A 1 89 ? -1.405 12.280 7.494 1.00 96.75 89 ARG A O 1
ATOM 689 N N . LEU A 1 90 ? -2.880 11.206 6.162 1.00 95.50 90 LE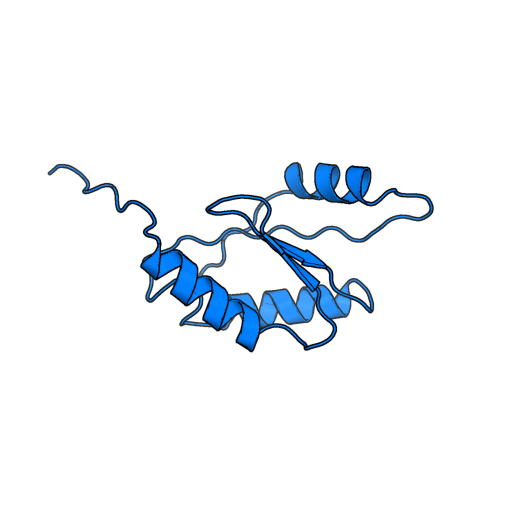U A N 1
ATOM 690 C CA . LEU A 1 90 ? -1.955 10.205 5.639 1.00 95.50 90 LEU A CA 1
ATOM 691 C C . LEU A 1 90 ? -0.899 10.842 4.721 1.00 95.50 90 LEU A C 1
ATOM 693 O O . LEU A 1 90 ? 0.280 10.548 4.896 1.00 95.50 90 LEU A O 1
ATOM 697 N N . ASP A 1 91 ? -1.294 11.757 3.829 1.00 93.69 91 ASP A N 1
ATOM 698 C CA . ASP A 1 91 ? -0.367 12.464 2.924 1.00 93.69 91 ASP A CA 1
ATOM 699 C C . ASP A 1 91 ? 0.693 13.282 3.680 1.00 93.69 91 ASP A C 1
ATOM 701 O O . ASP A 1 91 ? 1.838 13.379 3.247 1.00 93.69 91 ASP A O 1
ATOM 705 N N . TYR A 1 92 ? 0.332 13.867 4.828 1.00 94.81 92 TYR A N 1
ATOM 706 C CA . TYR A 1 92 ? 1.270 14.613 5.679 1.00 94.81 92 TYR A CA 1
ATOM 707 C C . TYR A 1 92 ? 2.010 13.742 6.704 1.00 94.81 92 TYR A C 1
ATOM 709 O O . TYR A 1 92 ? 2.843 14.260 7.455 1.00 94.81 92 TYR A O 1
ATOM 717 N N . ALA A 1 93 ? 1.693 12.449 6.802 1.00 95.25 93 ALA A N 1
ATOM 718 C CA . ALA A 1 93 ? 2.308 11.576 7.789 1.00 95.25 93 ALA A CA 1
ATOM 719 C C . ALA A 1 93 ? 3.770 11.265 7.413 1.00 95.25 93 ALA A C 1
ATOM 721 O O . ALA A 1 93 ? 4.087 11.115 6.232 1.00 95.25 93 ALA A O 1
ATOM 722 N N . PRO A 1 94 ? 4.675 11.129 8.401 1.00 92.31 94 PRO A N 1
ATOM 723 C CA . PRO A 1 94 ? 6.060 10.766 8.133 1.00 92.31 94 PRO A CA 1
ATOM 724 C C . PRO A 1 94 ? 6.158 9.441 7.374 1.00 92.31 94 PRO A C 1
ATOM 726 O O . PRO A 1 94 ? 5.605 8.424 7.799 1.00 92.31 94 PRO A O 1
ATOM 729 N N . LEU A 1 95 ? 6.886 9.463 6.260 1.00 91.75 95 LEU A N 1
ATOM 730 C CA . LEU A 1 95 ? 7.177 8.274 5.474 1.00 91.75 95 LEU A CA 1
ATOM 731 C C . LEU A 1 95 ? 8.309 7.476 6.120 1.00 91.75 95 LEU A C 1
ATOM 733 O O . LEU A 1 95 ? 9.332 8.029 6.521 1.00 91.75 95 LEU A O 1
ATOM 737 N N . SER A 1 96 ? 8.128 6.162 6.175 1.00 87.00 96 SER A N 1
ATOM 738 C CA . SER A 1 96 ? 9.165 5.196 6.522 1.00 87.00 96 SER A CA 1
ATOM 739 C C . SER A 1 96 ? 9.513 4.380 5.285 1.00 87.00 96 SER A C 1
ATOM 741 O O . SER A 1 96 ? 8.627 3.818 4.641 1.00 87.00 96 SER A O 1
ATOM 743 N N . THR A 1 97 ? 10.795 4.305 4.942 1.00 83.00 97 THR A N 1
ATOM 744 C CA . THR A 1 97 ? 11.261 3.461 3.839 1.00 83.00 97 THR A CA 1
ATOM 745 C C . THR A 1 97 ? 11.244 1.997 4.263 1.00 83.00 97 THR A C 1
ATOM 747 O O . THR A 1 97 ? 11.774 1.641 5.319 1.00 83.00 97 THR A O 1
ATOM 750 N N . LEU A 1 98 ? 10.655 1.137 3.435 1.00 76.88 98 LEU A N 1
ATOM 751 C CA . LEU A 1 98 ? 10.797 -0.306 3.566 1.00 76.88 98 LEU A CA 1
ATOM 752 C C . LEU A 1 98 ? 12.238 -0.673 3.222 1.00 76.88 98 LEU A C 1
ATOM 754 O O . LEU A 1 98 ? 12.627 -0.695 2.059 1.00 76.88 98 LEU A O 1
ATOM 758 N N . SER A 1 99 ? 13.045 -0.885 4.255 1.00 59.94 99 SER A N 1
ATOM 759 C CA . SER A 1 99 ? 14.422 -1.346 4.104 1.00 59.94 99 SER A CA 1
ATOM 760 C C . SER A 1 99 ? 14.396 -2.871 4.095 1.00 59.94 99 SER A C 1
ATOM 762 O O . SER A 1 99 ? 14.248 -3.468 5.162 1.00 59.94 99 SER A O 1
ATOM 764 N N . ASN A 1 100 ? 14.502 -3.476 2.912 1.00 53.16 100 ASN A N 1
ATOM 765 C CA . ASN A 1 100 ? 14.651 -4.926 2.751 1.00 53.16 100 ASN A CA 1
ATOM 766 C C . ASN A 1 100 ? 16.067 -5.255 2.296 1.00 53.16 100 ASN A C 1
ATOM 768 O O . ASN A 1 100 ? 16.5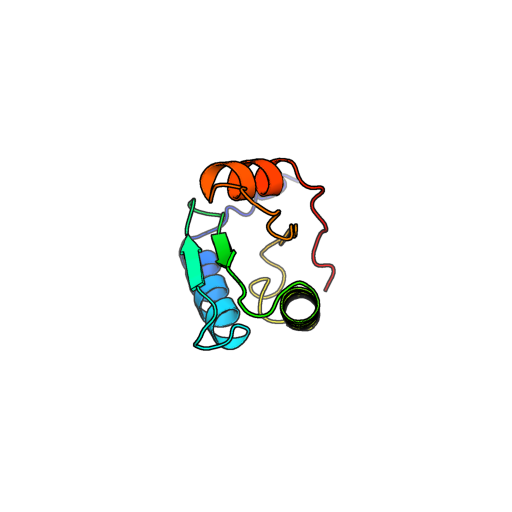29 -4.598 1.336 1.00 53.16 100 ASN A O 1
#

pLDDT: mean 88.36, std 11.41, range [42.34, 96.81]

Secondary structure (DSSP, 8-state):
------PPPHHHHHHHHHHHHHHS-TT-EEEE-SSS-EEEE-SS-HHHHHHHHHHHHH-SSTTTTTT---EE---PPPTT--HHHHHHHHHTSPPEE---

Sequence (100 aa):
MDSISYSVTAEDILYFSCELRLLTRTEDCIGRLGINECVVLINDGELSAEKLISRLQSSSLLNAHGKLDICISMVTSRQNETGLELLKRLDYAPLSTLSN

Foldseek 3Di:
DDDPPLDCDPVLQVQLVVVLVVLDDPPWDWADPDSQDIDIHDPPDDVRVVSSVVSCLVDCPNCVNVSHWDKADDDTDDPPDDPVNRVVVRVVGDIDTSDD

Radius of gyration: 14.53 Å; chains: 1; bounding box: 45×26×32 Å